Protein AF-A0A176RYI0-F1 (afdb_monomer)

Solvent-accessible surface area (backbone atoms only — not comparable to full-atom values): 4571 Å² total; per-residue (Å²): 137,85,76,73,74,88,42,74,66,54,47,52,53,49,56,49,52,47,66,74,77,43,98,66,98,74,87,85,86,80,84,59,58,31,78,37,99,85,78,39,81,38,89,34,84,57,100,60,58,68,66,60,52,52,52,52,52,51,51,52,61,64,60,64,75,74,79,126

Mean predicted aligned error: 7.69 Å

Nearest PDB structures (foldseek):
  6zon-assembly1_E  TM=2.774E-01  e=2.481E+00  Homo sapiens
  6yxx-assembly1_AP  TM=2.341E-01  e=8.113E+00  Trypanosoma brucei brucei

Structure (mmCIF, N/CA/C/O backbone):
data_AF-A0A176RYI0-F1
#
_entry.id   AF-A0A176RYI0-F1
#
loop_
_atom_site.group_PDB
_atom_site.id
_atom_site.type_symbol
_atom_site.label_atom_id
_atom_site.label_alt_id
_atom_site.label_comp_id
_atom_site.label_asym_id
_atom_site.label_entity_id
_atom_site.label_seq_id
_atom_site.pdbx_PDB_ins_code
_atom_site.Cartn_x
_atom_site.Cartn_y
_atom_site.Cartn_z
_atom_site.occupancy
_atom_site.B_iso_or_equiv
_atom_site.auth_seq_id
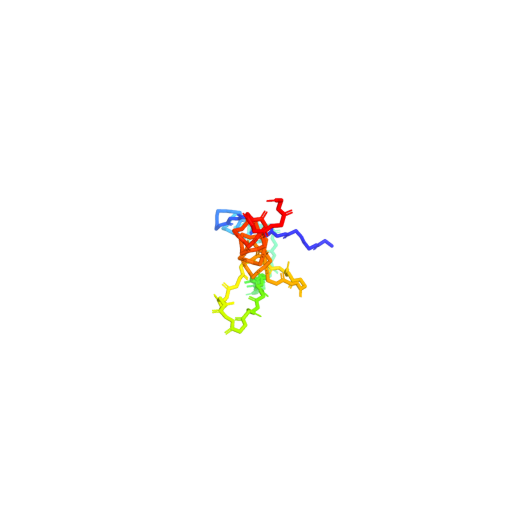_atom_site.auth_comp_id
_atom_site.auth_asym_id
_atom_site.auth_atom_id
_atom_site.pdbx_PDB_model_num
ATOM 1 N N . MET A 1 1 ? -13.311 6.996 -6.809 1.00 41.81 1 MET A N 1
ATOM 2 C CA . MET A 1 1 ? -12.396 7.590 -5.811 1.00 41.81 1 MET A CA 1
ATOM 3 C C . MET A 1 1 ? -11.334 6.557 -5.496 1.00 41.81 1 MET A C 1
ATOM 5 O O . MET A 1 1 ? -11.541 5.726 -4.626 1.00 41.81 1 MET A O 1
ATOM 9 N N . THR A 1 2 ? -10.239 6.572 -6.246 1.00 47.72 2 THR A N 1
ATOM 10 C CA . THR A 1 2 ? -9.084 5.697 -6.007 1.00 47.72 2 THR A CA 1
ATOM 11 C C . THR A 1 2 ? -7.932 6.611 -5.621 1.00 47.7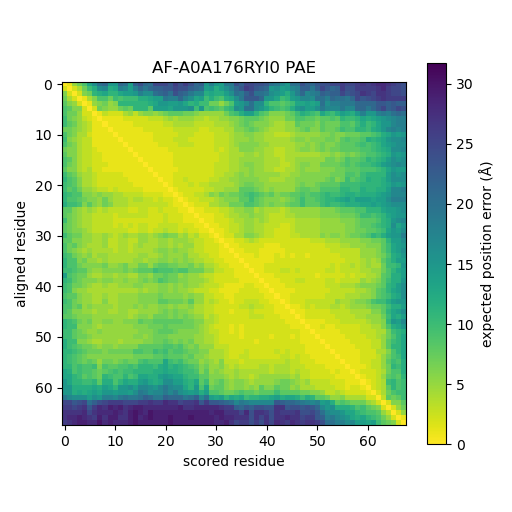2 2 THR A C 1
ATOM 13 O O . THR A 1 2 ? -6.971 6.783 -6.362 1.00 47.72 2 THR A O 1
ATOM 16 N N . GLU A 1 3 ? -8.092 7.338 -4.512 1.00 53.81 3 GLU A N 1
ATOM 17 C CA . GLU A 1 3 ? -6.996 8.164 -4.016 1.00 53.81 3 GLU A CA 1
ATOM 18 C C . GLU A 1 3 ? -5.920 7.235 -3.459 1.00 53.81 3 GLU A C 1
ATOM 20 O O . GLU A 1 3 ? -6.141 6.501 -2.492 1.00 53.81 3 GLU A O 1
ATOM 25 N N . ARG A 1 4 ? -4.746 7.252 -4.102 1.00 63.66 4 ARG A N 1
ATOM 26 C CA . ARG A 1 4 ? -3.540 6.606 -3.585 1.00 63.66 4 ARG A CA 1
ATOM 27 C C . ARG A 1 4 ? -3.307 7.121 -2.170 1.00 63.66 4 ARG A C 1
ATOM 29 O O . ARG A 1 4 ? -3.117 8.318 -1.961 1.00 63.66 4 ARG A O 1
ATOM 36 N N . ILE A 1 5 ? -3.251 6.211 -1.204 1.00 66.94 5 ILE A N 1
ATOM 37 C CA . ILE A 1 5 ? -2.699 6.547 0.102 1.00 66.94 5 ILE A CA 1
ATOM 38 C C . ILE A 1 5 ? -1.212 6.836 -0.118 1.00 66.94 5 ILE A C 1
ATOM 40 O O . ILE A 1 5 ? -0.408 5.935 -0.337 1.00 66.94 5 ILE A O 1
ATOM 44 N N . SER A 1 6 ? -0.871 8.121 -0.111 1.00 68.44 6 SER A N 1
ATOM 45 C CA . SER A 1 6 ? 0.432 8.646 -0.529 1.00 68.44 6 SER A CA 1
ATOM 46 C C . SER A 1 6 ? 1.555 8.413 0.484 1.00 68.44 6 SER A C 1
ATOM 48 O O . SER A 1 6 ? 2.715 8.682 0.187 1.00 68.44 6 SER A O 1
ATOM 50 N N . SER A 1 7 ? 1.234 7.936 1.692 1.00 80.50 7 SER A N 1
ATOM 51 C CA . SER A 1 7 ? 2.217 7.648 2.737 1.00 80.50 7 SER A CA 1
ATOM 52 C C . SER A 1 7 ? 1.676 6.717 3.822 1.00 80.50 7 SER A C 1
ATOM 54 O O . SER A 1 7 ? 0.472 6.639 4.080 1.00 80.50 7 SER A O 1
ATOM 56 N N . THR A 1 8 ? 2.586 6.082 4.558 1.00 85.31 8 THR A N 1
ATOM 57 C CA . THR A 1 8 ? 2.266 5.284 5.751 1.00 85.31 8 THR A CA 1
ATOM 58 C C . THR A 1 8 ? 1.511 6.103 6.804 1.00 85.31 8 THR A C 1
ATOM 60 O O . THR A 1 8 ? 0.606 5.595 7.467 1.00 85.31 8 THR A O 1
ATOM 63 N N . GLN A 1 9 ? 1.830 7.397 6.930 1.00 89.88 9 GLN A N 1
ATOM 64 C CA . G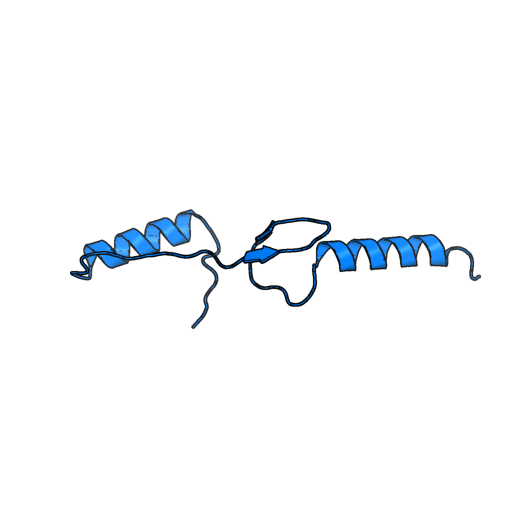LN A 1 9 ? 1.160 8.298 7.867 1.00 89.88 9 GLN A CA 1
ATOM 65 C C . GLN A 1 9 ? -0.290 8.581 7.454 1.00 89.88 9 GLN A C 1
ATOM 67 O O . GLN A 1 9 ? -1.177 8.608 8.310 1.00 89.88 9 GLN A O 1
ATOM 72 N N . ALA A 1 10 ? -0.544 8.744 6.153 1.00 88.69 10 ALA A N 1
ATOM 73 C CA . ALA A 1 10 ? -1.898 8.874 5.625 1.00 88.69 10 ALA A CA 1
ATOM 74 C C . ALA A 1 10 ? -2.724 7.607 5.909 1.00 88.69 10 ALA A C 1
ATOM 76 O O . ALA A 1 10 ? -3.845 7.718 6.406 1.00 88.69 10 ALA A O 1
ATOM 77 N N . CYS A 1 11 ? -2.139 6.415 5.718 1.00 90.19 11 CYS A N 1
ATOM 78 C CA . CYS A 1 11 ? -2.783 5.139 6.055 1.00 90.19 11 CYS A CA 1
ATOM 79 C C . CYS A 1 11 ? -3.159 5.064 7.543 1.00 90.19 11 CYS A C 1
ATOM 81 O O . CYS A 1 11 ? -4.306 4.793 7.897 1.00 90.19 11 CYS A O 1
ATOM 83 N N . LYS A 1 12 ? -2.208 5.387 8.430 1.00 91.12 12 LYS A N 1
ATOM 84 C CA . LYS A 1 12 ? -2.425 5.398 9.884 1.00 91.12 12 LYS A CA 1
ATOM 85 C C . LYS A 1 12 ? -3.566 6.334 10.285 1.00 91.12 12 LYS A C 1
ATOM 87 O O . LYS A 1 12 ? -4.404 5.972 11.110 1.00 91.12 12 LYS A O 1
ATOM 92 N N . ASN A 1 13 ? -3.599 7.532 9.706 1.00 93.19 13 ASN A N 1
ATOM 93 C CA . ASN A 1 13 ? -4.639 8.516 9.991 1.00 93.19 13 ASN A CA 1
ATOM 94 C C . ASN A 1 13 ? -6.011 8.066 9.472 1.00 93.19 13 ASN A C 1
ATOM 96 O O . ASN A 1 13 ? -7.009 8.296 10.154 1.00 93.19 13 ASN A O 1
ATOM 100 N N . LEU A 1 14 ? -6.065 7.402 8.313 1.00 91.75 14 LEU A N 1
ATOM 101 C CA . LEU A 1 14 ? -7.292 6.810 7.780 1.00 91.75 14 LEU A CA 1
ATOM 102 C C . LEU A 1 14 ? -7.840 5.737 8.725 1.00 91.75 14 LEU A C 1
ATOM 104 O O . LEU A 1 14 ? -8.982 5.846 9.160 1.00 91.75 14 LEU A O 1
ATOM 108 N N . VAL A 1 15 ? -7.016 4.750 9.090 1.00 92.75 15 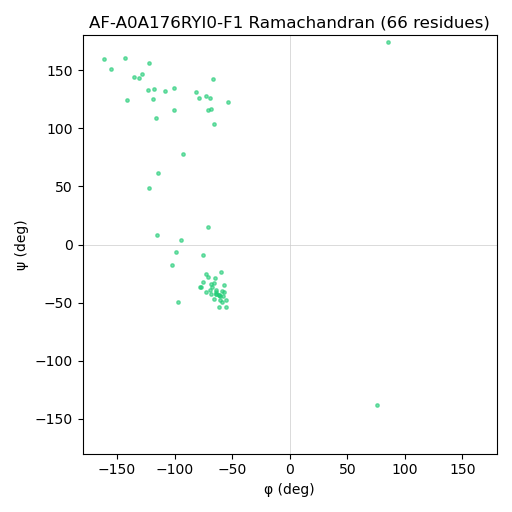VAL A N 1
ATOM 109 C CA . VAL A 1 15 ? -7.413 3.662 10.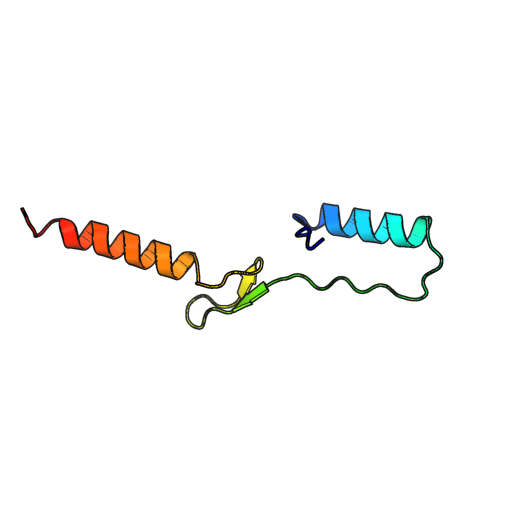002 1.00 92.75 15 VAL A CA 1
ATOM 110 C C . VAL A 1 15 ? -7.941 4.226 11.318 1.00 92.75 15 VAL A C 1
ATOM 112 O O . VAL A 1 15 ? -9.033 3.858 11.746 1.00 92.75 15 VAL A O 1
ATOM 115 N N . ARG A 1 16 ? -7.213 5.176 11.921 1.00 93.88 16 ARG A N 1
ATOM 116 C CA . ARG A 1 16 ? -7.647 5.851 13.150 1.00 93.88 16 ARG A CA 1
ATOM 117 C C . ARG A 1 16 ? -9.025 6.492 12.985 1.00 93.88 16 ARG A C 1
ATOM 119 O O . ARG A 1 16 ? -9.926 6.191 13.759 1.00 93.88 16 ARG A O 1
ATOM 126 N N . ARG A 1 17 ? -9.204 7.332 11.960 1.00 94.75 17 ARG A N 1
ATOM 127 C CA . ARG A 1 17 ? -10.479 8.024 11.715 1.00 94.75 17 ARG A CA 1
ATOM 128 C C . ARG A 1 17 ? -11.629 7.045 11.521 1.00 94.75 17 ARG A C 1
ATOM 130 O O . ARG A 1 17 ? -12.720 7.306 12.018 1.00 94.75 17 ARG A O 1
ATOM 137 N N . VAL A 1 18 ? -11.403 5.942 10.810 1.00 95.00 18 VAL A N 1
ATOM 138 C CA . VAL A 1 18 ? -12.458 4.958 10.566 1.00 95.00 18 VAL A CA 1
ATOM 139 C C . VAL A 1 18 ? -12.889 4.285 11.869 1.00 95.00 18 VAL A C 1
ATOM 141 O O . VAL A 1 18 ? -14.082 4.232 12.148 1.00 95.00 18 VAL A O 1
ATOM 144 N N . LEU A 1 19 ? -11.937 3.844 12.694 1.00 93.94 19 LEU A N 1
ATOM 145 C CA . LEU A 1 19 ? -12.242 3.171 13.961 1.00 93.94 19 LEU A CA 1
ATOM 146 C C . LEU A 1 19 ? -12.818 4.112 15.034 1.00 93.94 19 LEU A C 1
ATOM 148 O O . LEU A 1 19 ? -13.570 3.663 15.892 1.00 93.94 19 LEU A O 1
ATOM 152 N N . GLU A 1 20 ? -12.484 5.405 14.997 1.00 95.88 20 GLU A N 1
ATOM 153 C CA . GLU A 1 20 ? -13.021 6.402 15.937 1.00 95.88 20 GLU A CA 1
ATOM 154 C C . GLU A 1 20 ? -14.453 6.829 15.593 1.00 95.88 20 GLU A C 1
ATOM 156 O O . GLU A 1 20 ? -15.257 7.069 16.491 1.00 95.88 20 GLU A O 1
ATOM 161 N N . ASN A 1 21 ? -14.779 6.936 14.301 1.00 97.31 21 ASN A N 1
ATOM 162 C CA . ASN A 1 21 ? -16.045 7.528 13.857 1.00 97.31 21 ASN A CA 1
ATOM 163 C C . ASN A 1 21 ? -17.095 6.494 13.427 1.00 97.31 21 ASN A C 1
ATOM 165 O O . ASN A 1 21 ? -18.279 6.825 13.364 1.00 97.31 21 ASN A O 1
ATOM 169 N N . TYR A 1 22 ? -16.698 5.251 13.139 1.00 96.50 22 TYR A N 1
ATOM 170 C CA . TYR A 1 22 ? -17.594 4.224 12.610 1.00 96.50 22 TYR A CA 1
ATOM 171 C C . TYR A 1 22 ? -17.471 2.916 13.393 1.00 96.50 22 TYR A C 1
ATOM 173 O O . TYR A 1 22 ? -16.387 2.494 13.787 1.00 96.50 22 TYR A O 1
ATOM 181 N N . ARG A 1 23 ? -18.599 2.221 13.579 1.00 93.25 23 ARG A N 1
ATOM 182 C CA . ARG A 1 23 ? -18.639 0.885 14.193 1.00 93.25 23 ARG A CA 1
ATOM 183 C C . ARG A 1 23 ? -18.560 -0.194 13.122 1.00 93.25 23 ARG A C 1
ATOM 185 O O . ARG A 1 23 ? -19.568 -0.789 12.755 1.00 93.25 23 ARG A O 1
ATOM 192 N N . VAL A 1 24 ? -17.353 -0.422 12.619 1.00 91.94 24 VAL A N 1
ATOM 193 C CA . VAL A 1 24 ? -17.052 -1.484 11.652 1.00 91.94 24 VAL A CA 1
ATOM 194 C C . VAL A 1 24 ? -16.235 -2.591 12.329 1.00 91.94 24 VAL A C 1
ATOM 196 O O . VAL A 1 24 ? -15.276 -2.282 13.033 1.00 91.94 24 VAL A O 1
ATOM 199 N N . PRO A 1 25 ? -16.594 -3.878 12.159 1.00 90.44 25 PRO A N 1
ATOM 200 C CA . PRO A 1 25 ? -15.918 -4.985 12.842 1.00 90.44 25 PRO A CA 1
ATOM 201 C C . PRO A 1 25 ? -14.518 -5.268 12.283 1.00 90.44 25 PRO A C 1
ATOM 203 O O . PRO A 1 25 ? -13.666 -5.800 12.987 1.00 90.44 25 PRO A O 1
ATOM 206 N N . TYR A 1 26 ? -14.281 -4.917 11.019 1.00 92.44 26 TYR A N 1
ATOM 207 C CA . TYR A 1 26 ? -12.987 -5.020 10.360 1.00 92.44 26 TYR A CA 1
ATOM 208 C C . TYR A 1 26 ? -12.904 -4.018 9.210 1.00 92.44 26 TYR A C 1
ATOM 210 O O . TYR A 1 26 ? -13.913 -3.667 8.596 1.00 92.44 26 TYR A O 1
ATOM 218 N N . ILE A 1 27 ? -11.683 -3.578 8.917 1.00 91.31 27 ILE A N 1
ATOM 219 C CA . ILE A 1 27 ? -11.349 -2.804 7.723 1.00 91.31 27 ILE A CA 1
ATOM 220 C C . ILE A 1 27 ? -10.077 -3.369 7.113 1.00 91.31 27 ILE A C 1
ATOM 222 O O . ILE A 1 27 ? -9.168 -3.790 7.829 1.00 91.31 27 ILE A O 1
ATOM 226 N N . THR A 1 28 ? -10.004 -3.356 5.789 1.00 90.88 28 THR A N 1
ATOM 227 C CA . THR A 1 28 ? -8.825 -3.802 5.052 1.00 90.88 28 THR A CA 1
ATOM 228 C C . THR A 1 28 ? -8.346 -2.664 4.175 1.00 90.88 28 THR A C 1
ATOM 230 O O . THR A 1 28 ? -9.137 -2.020 3.489 1.00 90.88 28 THR A O 1
ATOM 233 N N . VAL A 1 29 ? -7.041 -2.415 4.210 1.00 87.94 29 VAL A N 1
ATOM 234 C CA . VAL A 1 29 ? -6.384 -1.439 3.348 1.00 87.94 29 VAL A CA 1
ATOM 235 C C . VAL A 1 29 ? -5.421 -2.205 2.458 1.00 87.94 29 VAL A C 1
ATOM 237 O O . VAL A 1 29 ? -4.406 -2.708 2.934 1.00 87.94 29 VAL A O 1
ATOM 240 N N . THR A 1 30 ? -5.750 -2.300 1.174 1.00 85.94 30 THR A N 1
ATOM 241 C CA . THR A 1 30 ? -4.903 -2.964 0.181 1.00 85.94 30 THR A CA 1
ATOM 242 C C . THR A 1 30 ? -4.143 -1.896 -0.599 1.00 85.94 30 THR A C 1
ATOM 244 O O . THR A 1 30 ? -4.782 -1.083 -1.270 1.00 85.94 30 THR A O 1
ATOM 247 N N . PRO A 1 31 ? -2.803 -1.847 -0.515 1.00 82.44 31 PRO A N 1
ATOM 248 C CA . PRO A 1 31 ? -2.030 -0.931 -1.337 1.00 82.44 31 PRO A CA 1
ATOM 249 C C . PRO A 1 31 ? -2.151 -1.330 -2.810 1.00 82.44 31 PRO A C 1
ATOM 251 O O . PRO A 1 31 ? -2.146 -2.511 -3.151 1.00 82.44 31 PRO A O 1
ATOM 254 N N . THR A 1 32 ? -2.223 -0.339 -3.691 1.00 86.69 32 THR A N 1
ATOM 255 C CA . THR A 1 32 ? -2.156 -0.567 -5.135 1.00 86.69 32 THR A CA 1
ATOM 256 C C . THR A 1 32 ? -0.699 -0.723 -5.555 1.00 86.69 32 THR A C 1
ATOM 258 O O . THR A 1 32 ? 0.138 0.113 -5.206 1.00 86.69 32 THR A O 1
ATOM 261 N N . PHE A 1 33 ? -0.399 -1.767 -6.320 1.00 89.12 33 PHE A N 1
ATOM 262 C CA . PHE A 1 33 ? 0.926 -2.021 -6.877 1.00 89.12 33 PHE A CA 1
ATOM 263 C C . PHE A 1 33 ? 0.813 -2.622 -8.279 1.00 89.12 33 PHE A C 1
ATOM 265 O O . PHE A 1 33 ? -0.221 -3.183 -8.637 1.00 89.12 33 PHE A O 1
ATOM 272 N N . SER A 1 34 ? 1.898 -2.526 -9.039 1.00 92.19 34 SER A N 1
ATOM 273 C CA . SER A 1 34 ? 2.073 -3.169 -10.345 1.00 92.19 34 SER A CA 1
ATOM 274 C C . SER A 1 34 ? 3.309 -4.063 -10.299 1.00 92.19 34 SER A C 1
ATOM 276 O O . SER A 1 34 ? 4.190 -3.850 -9.466 1.00 92.19 34 SER A O 1
ATOM 278 N N . ILE A 1 35 ? 3.388 -5.074 -11.164 1.00 94.75 35 ILE A N 1
ATOM 279 C CA . ILE A 1 35 ? 4.551 -5.968 -11.234 1.00 94.75 35 ILE A CA 1
ATOM 280 C C . ILE A 1 35 ? 5.185 -5.859 -12.616 1.00 94.75 35 ILE A C 1
ATOM 282 O O . ILE A 1 35 ? 4.530 -6.089 -13.630 1.00 94.75 35 ILE A O 1
ATOM 286 N N . CYS A 1 36 ? 6.479 -5.557 -12.640 1.00 95.50 36 CYS A N 1
ATOM 287 C CA . CYS A 1 36 ? 7.317 -5.643 -13.824 1.00 95.50 36 CYS A CA 1
ATOM 288 C C . CYS A 1 36 ? 8.141 -6.946 -13.789 1.00 95.50 36 CYS A C 1
ATOM 290 O O . CYS A 1 36 ? 8.754 -7.235 -12.761 1.00 95.50 36 CYS A O 1
ATOM 292 N N . PRO A 1 37 ? 8.241 -7.708 -14.894 1.00 95.50 37 PRO A N 1
ATOM 293 C CA . PRO A 1 37 ? 9.110 -8.888 -14.969 1.00 95.50 37 PRO A CA 1
ATOM 294 C C . PRO A 1 37 ? 10.602 -8.600 -14.737 1.00 95.50 37 PRO A C 1
ATOM 296 O O . PRO A 1 37 ? 11.342 -9.503 -14.364 1.00 95.50 37 PRO A O 1
ATOM 299 N N . VAL A 1 38 ? 11.042 -7.359 -14.973 1.00 96.38 38 VAL A N 1
ATOM 300 C CA . VAL A 1 38 ? 12.446 -6.930 -14.854 1.00 96.38 38 VAL A CA 1
ATOM 301 C C . VAL A 1 38 ? 12.708 -6.262 -13.504 1.00 96.38 38 VAL A C 1
ATOM 303 O O . VAL A 1 38 ? 13.651 -6.627 -12.808 1.00 96.38 38 VAL A O 1
ATOM 306 N N . HIS A 1 39 ? 11.861 -5.305 -13.111 1.00 94.62 39 HIS A N 1
ATOM 307 C CA . HIS A 1 39 ? 12.075 -4.481 -11.911 1.00 94.62 39 H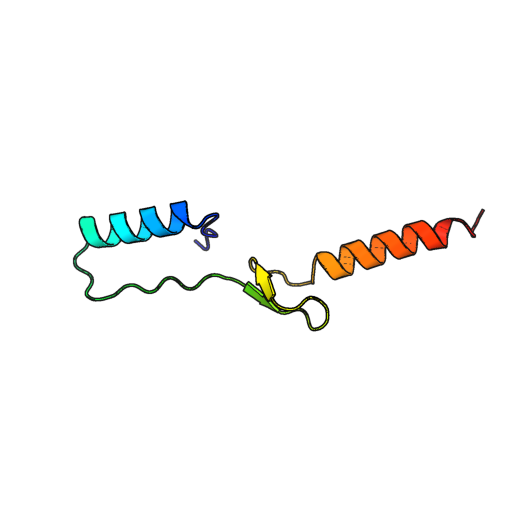IS A CA 1
ATOM 308 C C . HIS A 1 39 ? 11.293 -4.942 -10.673 1.00 94.62 39 HIS A C 1
ATOM 310 O O . HIS A 1 39 ? 11.493 -4.406 -9.586 1.00 94.62 39 HIS A O 1
ATOM 316 N N . GLY A 1 40 ? 10.413 -5.936 -10.806 1.00 93.94 40 GLY A N 1
ATOM 317 C CA . GLY A 1 40 ? 9.634 -6.480 -9.695 1.00 93.94 40 GLY A CA 1
ATOM 318 C C . GLY A 1 40 ? 8.469 -5.581 -9.271 1.00 93.94 40 GLY A C 1
ATOM 319 O O . GLY A 1 40 ? 7.721 -5.079 -10.109 1.00 93.94 40 GLY A O 1
ATOM 320 N N . TYR A 1 41 ? 8.269 -5.435 -7.958 1.00 93.19 41 TYR A N 1
ATOM 321 C CA . TYR A 1 41 ? 7.148 -4.684 -7.386 1.00 93.19 41 TYR A CA 1
ATOM 322 C C . TYR A 1 41 ? 7.313 -3.174 -7.566 1.00 93.19 41 TYR A C 1
AT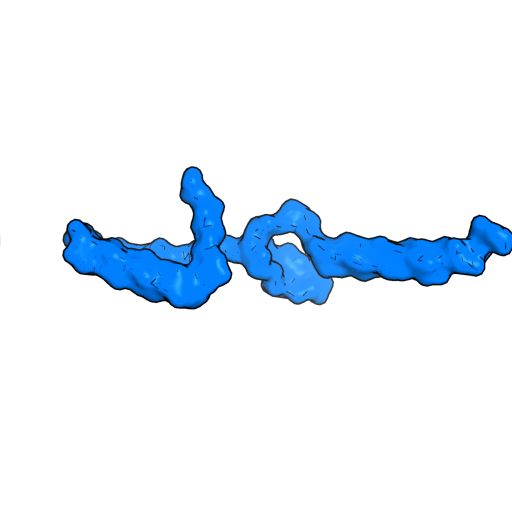OM 324 O O . TYR A 1 41 ? 8.303 -2.584 -7.136 1.00 93.19 41 TYR A O 1
ATOM 332 N N . LEU A 1 42 ? 6.281 -2.542 -8.116 1.00 90.94 42 LEU A N 1
ATOM 333 C CA . LEU A 1 42 ? 6.201 -1.106 -8.343 1.00 90.94 42 LEU A CA 1
ATOM 334 C C . LEU A 1 42 ? 5.050 -0.515 -7.537 1.00 90.94 42 LEU A C 1
ATOM 336 O O . LEU A 1 42 ? 3.934 -1.037 -7.538 1.00 90.94 42 LEU A O 1
ATOM 340 N N . ALA A 1 43 ? 5.314 0.600 -6.863 1.00 87.69 43 ALA A N 1
ATOM 341 C CA . ALA A 1 43 ? 4.293 1.301 -6.102 1.00 87.69 43 ALA A CA 1
ATOM 342 C C . ALA A 1 43 ? 3.263 1.948 -7.040 1.00 87.69 43 ALA A C 1
ATOM 344 O O . ALA A 1 43 ? 3.611 2.764 -7.898 1.00 87.69 43 ALA A O 1
ATOM 345 N N . GLY A 1 44 ? 1.988 1.634 -6.815 1.00 85.75 44 GLY A N 1
ATOM 346 C CA . GLY A 1 44 ? 0.865 2.165 -7.574 1.00 85.75 44 GLY A CA 1
ATOM 347 C C . GLY A 1 44 ? 0.541 1.402 -8.859 1.00 85.75 44 GLY A C 1
ATOM 348 O O . GLY A 1 44 ? 1.222 0.463 -9.256 1.00 85.75 44 GLY A O 1
ATOM 349 N N . GLU A 1 45 ? -0.555 1.815 -9.487 1.00 89.44 45 GLU A N 1
ATOM 350 C CA . GLU A 1 45 ? -1.003 1.329 -10.793 1.00 89.44 45 GLU A CA 1
ATOM 351 C C . GLU A 1 45 ? -0.209 1.989 -11.924 1.00 89.44 45 GLU A C 1
ATOM 353 O O . GLU A 1 45 ? -0.119 3.220 -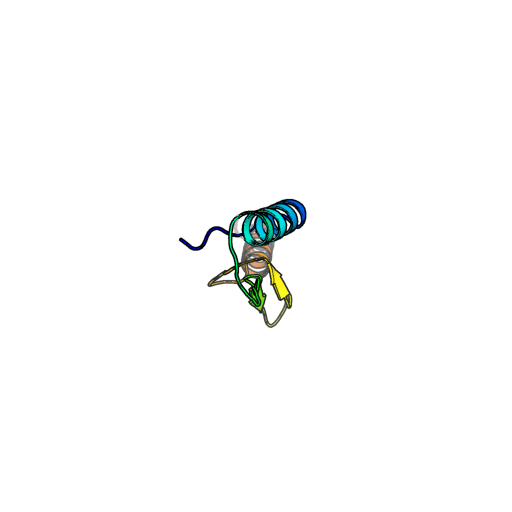11.964 1.00 89.44 45 GLU A O 1
ATOM 358 N N . HIS A 1 46 ? 0.371 1.168 -12.797 1.00 90.62 46 HIS A N 1
ATOM 359 C CA . HIS A 1 46 ? 1.107 1.572 -13.989 1.00 90.62 46 HIS A CA 1
ATOM 360 C C . HIS A 1 46 ? 0.793 0.587 -15.116 1.00 90.62 46 HIS A C 1
ATOM 362 O O . HIS A 1 46 ? 1.003 -0.614 -14.950 1.00 90.62 46 HIS A O 1
ATOM 368 N N . GLU A 1 47 ? 0.318 1.086 -16.259 1.00 92.38 47 GLU A N 1
ATOM 369 C CA . GLU A 1 47 ? 0.096 0.254 -17.456 1.00 92.38 47 GLU A CA 1
ATOM 370 C C . GLU A 1 47 ? 1.423 -0.229 -18.063 1.00 92.38 47 GLU A C 1
ATOM 372 O O . GLU A 1 47 ? 1.520 -1.356 -18.544 1.00 92.38 47 GLU A O 1
ATOM 377 N N . PHE A 1 48 ? 2.464 0.605 -17.975 1.00 93.25 48 PHE A N 1
ATOM 378 C CA . PHE A 1 48 ? 3.825 0.312 -18.421 1.00 93.25 48 PHE A CA 1
ATOM 379 C C . PHE A 1 48 ? 4.823 0.606 -17.302 1.00 93.25 48 PHE A C 1
ATOM 381 O O . PHE A 1 48 ? 4.614 1.506 -16.490 1.00 93.25 48 PHE A O 1
ATOM 388 N N . CYS A 1 49 ? 5.911 -0.167 -17.231 1.00 94.81 49 CYS A N 1
ATOM 389 C CA . CYS A 1 49 ? 6.919 0.023 -16.192 1.00 94.81 49 CYS A CA 1
ATOM 390 C C . CYS A 1 49 ? 7.672 1.350 -16.415 1.00 94.81 49 CYS A C 1
ATOM 392 O O . CYS A 1 49 ? 8.409 1.453 -17.398 1.00 94.81 49 CYS A O 1
ATOM 394 N N . PRO A 1 50 ? 7.588 2.324 -15.487 1.00 94.38 50 PRO A N 1
A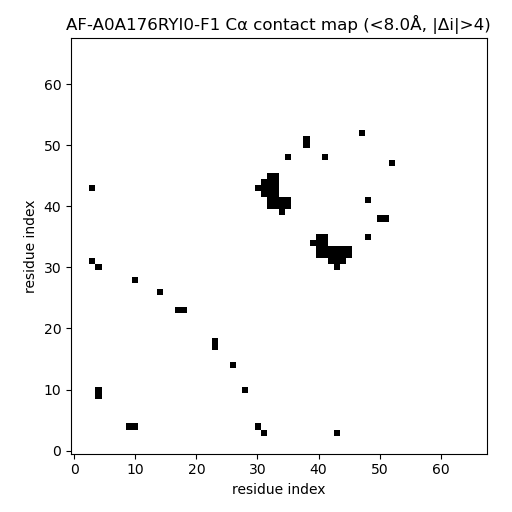TOM 395 C CA . PRO A 1 50 ? 8.238 3.622 -15.663 1.00 94.38 50 PRO A CA 1
ATOM 396 C C . PRO A 1 50 ? 9.769 3.511 -15.691 1.00 94.38 50 PRO A C 1
ATOM 398 O O . PRO A 1 50 ? 10.433 4.299 -16.356 1.00 94.38 50 PRO A O 1
ATOM 401 N N . LEU A 1 51 ? 10.329 2.508 -15.003 1.00 94.56 51 LEU A N 1
ATOM 402 C CA . LEU A 1 51 ? 11.770 2.252 -14.980 1.00 94.56 51 LEU A CA 1
ATOM 403 C C . LEU A 1 51 ? 12.259 1.679 -16.317 1.00 94.56 51 LEU A C 1
ATOM 405 O O . LEU A 1 51 ? 13.299 2.100 -16.815 1.00 94.56 51 LEU A O 1
ATOM 409 N N . CYS A 1 52 ? 11.494 0.769 -16.937 1.00 95.31 52 CYS A N 1
ATOM 410 C CA . CYS A 1 52 ? 11.810 0.274 -18.280 1.00 95.31 52 CYS A CA 1
ATOM 411 C C . CYS A 1 52 ? 11.815 1.417 -19.298 1.00 95.31 52 CYS A C 1
ATOM 413 O O . CYS A 1 52 ? 12.729 1.504 -20.116 1.00 95.31 52 CYS A O 1
ATOM 415 N N . ASP A 1 53 ? 10.818 2.300 -19.244 1.00 93.75 53 ASP A N 1
ATOM 416 C CA . ASP A 1 53 ? 10.723 3.424 -20.175 1.00 93.75 53 ASP A CA 1
ATOM 417 C C . ASP A 1 53 ? 11.905 4.390 -20.012 1.00 93.75 53 ASP A C 1
ATOM 419 O O . ASP A 1 53 ? 12.511 4.810 -21.002 1.00 93.75 53 ASP A O 1
ATOM 423 N N . GLU A 1 54 ? 12.300 4.696 -18.774 1.00 94.00 54 GLU A N 1
ATOM 424 C CA . GLU A 1 54 ? 13.458 5.547 -18.493 1.00 94.00 54 GLU A CA 1
ATOM 425 C C . GLU A 1 54 ? 14.781 4.928 -18.979 1.00 94.00 54 GLU A C 1
ATOM 427 O O . GLU A 1 54 ? 15.618 5.622 -19.574 1.00 94.00 54 GLU A O 1
ATOM 432 N N . GLU A 1 55 ? 14.963 3.619 -18.793 1.00 94.56 55 GLU A N 1
ATOM 433 C CA . GLU A 1 55 ? 16.114 2.880 -19.320 1.00 94.56 55 GLU A CA 1
ATOM 434 C C . GLU A 1 55 ? 16.166 2.932 -20.851 1.00 94.56 55 GLU A C 1
ATOM 436 O O . GLU A 1 55 ? 17.228 3.185 -21.425 1.00 94.56 55 GLU A O 1
ATOM 441 N N . MET A 1 56 ? 15.026 2.748 -21.524 1.00 92.31 56 MET A N 1
ATOM 442 C CA . MET A 1 56 ? 14.926 2.819 -22.986 1.00 92.31 56 MET A CA 1
ATOM 443 C C . MET A 1 56 ? 15.247 4.220 -23.510 1.00 92.31 56 MET A C 1
ATOM 445 O O . MET A 1 56 ? 15.975 4.362 -24.493 1.00 92.31 56 MET A O 1
ATOM 449 N N . LEU A 1 57 ? 14.746 5.264 -22.846 1.00 92.50 57 LEU A N 1
ATOM 450 C CA . LEU A 1 57 ? 15.065 6.651 -23.188 1.00 92.50 57 LEU A CA 1
ATOM 451 C C . LEU A 1 57 ? 16.553 6.953 -22.990 1.00 92.50 57 LEU A C 1
ATOM 453 O O . LEU A 1 57 ? 17.156 7.652 -23.804 1.00 92.50 57 LEU A O 1
ATOM 457 N N . THR A 1 58 ? 17.156 6.423 -21.928 1.00 92.94 58 THR A N 1
ATOM 458 C CA . THR A 1 58 ? 18.581 6.623 -21.643 1.00 92.94 58 THR A CA 1
ATOM 459 C C . THR A 1 58 ? 19.463 5.917 -22.667 1.00 92.94 58 THR A C 1
ATOM 461 O O . THR A 1 58 ? 20.396 6.540 -23.169 1.00 92.94 58 THR A O 1
ATOM 464 N N . LYS A 1 59 ? 19.125 4.681 -23.052 1.00 91.06 59 LYS A N 1
ATOM 465 C CA . LYS A 1 59 ? 19.814 3.952 -24.129 1.00 91.06 59 LYS A CA 1
ATOM 466 C C . LYS A 1 59 ? 19.712 4.687 -25.462 1.00 91.06 59 LYS A C 1
ATOM 468 O O . LYS A 1 59 ? 20.736 4.960 -26.073 1.00 91.06 59 LYS A O 1
ATOM 473 N N . LYS A 1 60 ? 18.510 5.132 -25.846 1.00 88.94 60 LYS A N 1
ATOM 474 C CA . LYS A 1 60 ? 18.311 5.932 -27.069 1.00 88.94 60 LYS A CA 1
ATOM 475 C C . LYS A 1 60 ? 19.149 7.212 -27.082 1.00 88.94 60 LYS A C 1
ATOM 477 O O . LYS A 1 60 ? 19.709 7.558 -28.114 1.00 88.94 60 LYS A O 1
ATOM 482 N N . ARG A 1 61 ? 19.265 7.911 -25.945 1.00 87.69 61 ARG A N 1
ATOM 483 C CA . ARG A 1 61 ? 20.135 9.098 -25.825 1.00 87.69 61 ARG A CA 1
ATOM 484 C C . ARG A 1 61 ? 21.622 8.770 -25.970 1.00 87.69 61 ARG A C 1
ATOM 486 O O . ARG A 1 61 ? 22.366 9.615 -26.446 1.00 87.69 61 ARG A O 1
ATOM 493 N N . GLN A 1 62 ? 22.055 7.590 -25.532 1.00 81.94 62 GLN A N 1
ATOM 494 C CA . GLN A 1 62 ? 23.446 7.145 -25.650 1.00 81.94 62 GLN A CA 1
ATOM 495 C C . GLN A 1 62 ? 23.777 6.661 -27.070 1.00 81.94 62 GLN A C 1
ATOM 497 O O . GLN A 1 62 ? 24.876 6.909 -27.553 1.00 81.94 62 GLN A O 1
ATOM 502 N N . GLU A 1 63 ? 22.828 6.006 -27.742 1.00 76.56 63 GLU A N 1
ATOM 503 C CA . GLU A 1 63 ? 22.970 5.506 -29.117 1.00 76.56 63 GLU A CA 1
ATOM 504 C C . GLU A 1 63 ? 22.878 6.636 -30.159 1.00 76.56 63 GLU A C 1
ATOM 506 O O . GLU A 1 63 ? 23.596 6.608 -31.153 1.00 76.56 63 GLU A O 1
ATOM 511 N N . GLY A 1 64 ? 22.096 7.688 -29.891 1.00 60.00 64 GLY A N 1
ATOM 512 C CA . GLY A 1 64 ? 21.974 8.884 -30.738 1.00 60.00 64 GLY A CA 1
ATOM 513 C C . GLY A 1 64 ? 23.193 9.820 -30.768 1.00 60.00 64 GLY A C 1
ATOM 514 O O . GLY A 1 64 ? 23.058 10.960 -31.195 1.00 60.00 64 GLY A O 1
ATOM 515 N N . VAL A 1 65 ? 24.369 9.375 -30.306 1.00 56.97 65 VAL A N 1
ATOM 516 C CA . VAL A 1 65 ? 25.663 10.070 -30.496 1.00 56.97 65 VAL A CA 1
ATOM 517 C C . VAL A 1 65 ? 26.406 9.533 -31.741 1.00 56.97 65 VAL A C 1
ATOM 519 O O . VAL A 1 65 ? 27.525 9.949 -32.020 1.00 56.97 65 VAL A O 1
ATOM 522 N N . LEU A 1 66 ? 25.800 8.618 -32.512 1.00 58.19 66 LEU A N 1
ATOM 523 C CA . LEU A 1 66 ? 26.385 8.036 -33.733 1.00 58.19 66 LEU A CA 1
ATOM 524 C C . LEU A 1 66 ? 25.637 8.377 -35.038 1.00 58.19 66 LEU A C 1
ATOM 526 O O . LEU A 1 66 ? 25.999 7.831 -36.075 1.00 58.19 66 LEU A O 1
ATOM 530 N N . ASP A 1 67 ? 24.654 9.282 -35.010 1.00 51.59 67 ASP A N 1
ATOM 531 C CA . ASP A 1 67 ? 23.923 9.740 -36.207 1.00 51.59 67 ASP A CA 1
ATOM 532 C C . ASP A 1 67 ? 24.008 11.275 -36.404 1.00 51.59 67 ASP A C 1
ATOM 534 O O . ASP A 1 67 ? 22.994 11.933 -36.633 1.00 51.59 67 ASP A O 1
ATOM 538 N N . ASP A 1 68 ? 25.219 11.841 -36.319 1.00 47.38 68 ASP A N 1
ATOM 539 C CA . ASP A 1 68 ? 25.598 13.127 -36.946 1.00 47.38 68 ASP A CA 1
ATOM 540 C C . ASP A 1 68 ? 26.992 12.997 -37.590 1.00 47.38 68 ASP A C 1
ATOM 542 O O . ASP A 1 68 ? 27.948 12.617 -36.867 1.00 47.38 68 ASP A O 1
#

Radius of gyration: 19.68 Å; Cα contacts (8 Å, |Δi|>4): 35; chains: 1; bounding box: 45×22×53 Å

Organism: NCBI:txid1003181

InterPro domains:
  IPR012833 Ribonucleoside-triphosphate reductase, anaerobic [PF13597] (2-56)

Secondary structure (DSSP, 8-state):
------SHHHHHHHHHHHHHH---S-------EEEETTTEEEES--SS-HHHHHHHHHHHHHHTTS--

Sequence (68 aa):
MTERISSTQACKNLVRRVLENYRVPYITVTPTFSICPVHGYLAGEHEFCPLCDEEMLTKKRQEGVLDD

pLDDT: mean 85.6, std 13.92, range [41.81, 97.31]

Foldseek 3Di:
DPDQQPDPVSVVVVVVVCVVPHDDPDDDDDFAWDQDPVPGIGGHDDPDDPVVVVVVVVVVVVVVVPPD